Protein AF-A0A935K6Y9-F1 (afdb_monomer_lite)

Structure (mmCIF, N/CA/C/O backbone):
data_AF-A0A935K6Y9-F1
#
_entry.id   AF-A0A935K6Y9-F1
#
loop_
_atom_site.group_PDB
_atom_site.id
_atom_site.type_symbol
_atom_site.label_atom_id
_atom_site.label_alt_id
_atom_site.label_comp_id
_atom_site.label_asym_id
_atom_site.label_entity_id
_atom_site.label_seq_id
_atom_site.pdbx_PDB_ins_code
_atom_site.Cartn_x
_atom_site.Cartn_y
_atom_site.Cartn_z
_atom_site.occupancy
_atom_site.B_iso_or_equiv
_atom_site.auth_seq_id
_atom_site.auth_comp_id
_atom_site.auth_asym_id
_atom_site.auth_atom_id
_atom_site.pdbx_PDB_model_num
ATOM 1 N N . MET A 1 1 ? -24.742 -16.362 9.569 1.00 40.31 1 MET A N 1
ATOM 2 C CA . MET A 1 1 ? -23.356 -16.561 9.093 1.00 40.31 1 MET A CA 1
ATOM 3 C C . MET A 1 1 ? -23.026 -15.403 8.168 1.00 40.31 1 MET A C 1
ATOM 5 O O . MET A 1 1 ? -23.763 -15.207 7.212 1.00 40.31 1 MET A O 1
ATOM 9 N N . GLN A 1 2 ? -22.023 -14.583 8.492 1.00 46.97 2 GLN A N 1
ATOM 10 C CA . GLN A 1 2 ? -21.568 -13.527 7.581 1.00 46.97 2 GLN A CA 1
ATOM 11 C C . GLN A 1 2 ? -20.892 -14.192 6.377 1.00 46.97 2 GLN A C 1
ATOM 13 O O . GLN A 1 2 ? -20.033 -15.055 6.550 1.00 46.97 2 GLN A O 1
ATOM 18 N N . ASN A 1 3 ? -21.347 -13.856 5.171 1.00 53.69 3 ASN A N 1
ATOM 19 C CA . ASN A 1 3 ? -20.818 -14.417 3.938 1.00 53.69 3 ASN A CA 1
ATOM 20 C C . ASN A 1 3 ? -19.470 -13.751 3.647 1.00 53.69 3 ASN A C 1
ATOM 22 O O . ASN A 1 3 ? -19.423 -12.597 3.238 1.00 53.69 3 ASN A O 1
ATOM 26 N N . VAL A 1 4 ? -18.374 -14.466 3.893 1.00 57.62 4 VAL A N 1
ATOM 27 C CA . VAL A 1 4 ? -17.016 -13.939 3.688 1.00 57.62 4 VAL A CA 1
ATOM 28 C C . VAL A 1 4 ? -16.797 -13.551 2.219 1.00 57.62 4 VAL A C 1
ATOM 30 O O . VAL A 1 4 ? -16.061 -12.615 1.942 1.00 57.62 4 VAL A O 1
ATOM 33 N N . ASN A 1 5 ? -17.521 -14.168 1.277 1.00 54.81 5 ASN A N 1
ATOM 34 C CA . ASN A 1 5 ? -17.403 -13.860 -0.150 1.00 54.81 5 ASN A CA 1
ATOM 35 C C . ASN A 1 5 ? -17.881 -12.442 -0.500 1.00 54.81 5 ASN A C 1
ATOM 37 O O . ASN A 1 5 ? -17.416 -11.882 -1.486 1.00 54.81 5 ASN A O 1
ATOM 41 N N . SER A 1 6 ? -18.764 -11.824 0.297 1.00 57.06 6 SER A N 1
ATOM 42 C CA . SER A 1 6 ? -19.148 -10.422 0.070 1.00 57.06 6 SER A CA 1
ATOM 43 C C . SER A 1 6 ? -18.086 -9.422 0.539 1.00 57.06 6 SER A C 1
ATOM 45 O O . SER A 1 6 ? -18.205 -8.241 0.236 1.00 57.06 6 SER A O 1
ATOM 47 N N . LEU A 1 7 ? -17.057 -9.861 1.279 1.00 54.78 7 LEU A N 1
ATOM 48 C CA . LEU A 1 7 ? -15.881 -9.029 1.578 1.00 54.78 7 LEU A CA 1
ATOM 49 C C . LEU A 1 7 ? -14.948 -8.903 0.365 1.00 54.78 7 LEU A C 1
ATOM 51 O O . LEU A 1 7 ? -14.143 -7.980 0.308 1.00 54.78 7 LEU A O 1
ATOM 55 N N . PHE A 1 8 ? -15.083 -9.815 -0.597 1.00 59.16 8 PHE A N 1
ATOM 56 C CA . PHE A 1 8 ? -14.175 -10.011 -1.725 1.00 59.16 8 PHE A CA 1
ATOM 57 C C . PHE A 1 8 ? -14.811 -9.654 -3.082 1.00 59.16 8 PHE A C 1
ATOM 59 O O . PHE A 1 8 ? -14.199 -9.798 -4.132 1.00 59.16 8 PHE A O 1
ATOM 66 N N . SER A 1 9 ? -16.050 -9.155 -3.105 1.00 56.41 9 SER A N 1
ATOM 67 C CA . SER A 1 9 ? -16.783 -8.900 -4.355 1.00 56.41 9 SER A CA 1
ATOM 68 C C . SER A 1 9 ? -16.274 -7.703 -5.179 1.00 56.41 9 SER A C 1
ATOM 70 O O . SER A 1 9 ? -16.719 -7.539 -6.308 1.00 56.41 9 SER A O 1
ATOM 72 N N . ASN A 1 10 ? -15.339 -6.906 -4.643 1.00 67.31 10 ASN A N 1
ATOM 73 C CA . ASN A 1 10 ? -14.676 -5.775 -5.315 1.00 67.31 10 ASN A CA 1
ATOM 74 C C . ASN A 1 10 ? -13.138 -5.898 -5.228 1.00 67.31 10 ASN A C 1
ATOM 76 O O . ASN A 1 10 ? -12.446 -4.942 -4.877 1.00 67.31 10 ASN A O 1
ATOM 80 N N . GLU A 1 11 ? -12.599 -7.093 -5.470 1.00 79.12 11 GLU A N 1
ATOM 81 C CA . GLU A 1 11 ? -11.153 -7.329 -5.462 1.00 79.12 11 GLU A CA 1
ATOM 82 C C . GLU A 1 11 ? -10.450 -6.610 -6.622 1.00 79.12 11 GLU A C 1
ATOM 84 O O . GLU A 1 11 ? -10.723 -6.866 -7.795 1.00 79.12 11 GLU A O 1
ATOM 89 N N . LEU A 1 12 ? -9.499 -5.736 -6.286 1.00 88.56 12 LEU A N 1
ATOM 90 C CA . LEU A 1 12 ? -8.529 -5.188 -7.227 1.00 88.56 12 LEU A CA 1
ATOM 91 C C . LEU A 1 12 ? -7.194 -5.905 -7.024 1.00 88.56 12 LEU A C 1
ATOM 93 O O . LEU A 1 12 ? -6.614 -5.852 -5.940 1.00 88.56 12 LEU A O 1
ATOM 97 N N . THR A 1 13 ? -6.699 -6.556 -8.076 1.00 90.56 13 THR A N 1
ATOM 98 C CA . THR A 1 13 ? -5.379 -7.195 -8.088 1.00 90.56 13 THR A CA 1
ATOM 99 C C . THR A 1 13 ? -4.488 -6.478 -9.091 1.00 90.56 13 THR A C 1
ATOM 101 O O . THR A 1 13 ? -4.790 -6.458 -10.280 1.00 90.56 13 THR A O 1
ATOM 104 N N 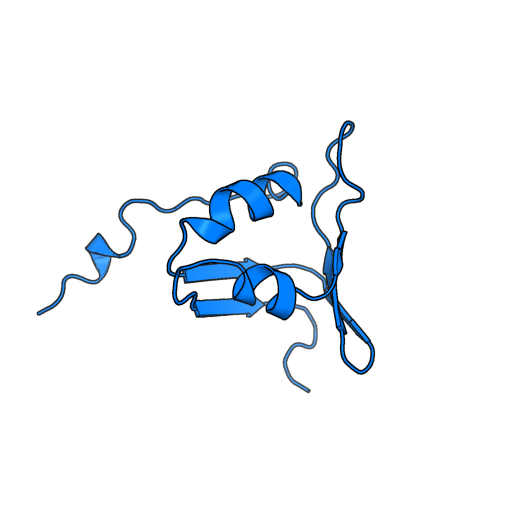. LEU A 1 14 ? -3.385 -5.910 -8.607 1.00 91.06 14 LEU A N 1
ATOM 105 C CA . LEU A 1 14 ? -2.386 -5.219 -9.418 1.00 91.06 14 LEU A CA 1
ATOM 106 C C . LEU A 1 14 ? -1.098 -6.036 -9.409 1.00 91.06 14 LEU A C 1
ATOM 108 O O . LEU A 1 14 ? -0.591 -6.384 -8.341 1.00 91.06 14 LEU A O 1
ATOM 112 N N . LEU A 1 15 ? -0.578 -6.358 -10.590 1.00 90.31 15 LEU A N 1
ATOM 113 C CA . LEU A 1 15 ? 0.596 -7.213 -10.760 1.00 90.31 15 LEU A CA 1
ATOM 114 C C . LEU A 1 15 ? 1.629 -6.520 -11.637 1.00 90.31 15 LEU A C 1
ATOM 116 O O . LEU A 1 15 ? 1.279 -5.740 -12.519 1.00 90.31 15 LEU A O 1
ATOM 120 N N . SER A 1 16 ? 2.902 -6.861 -11.434 1.00 88.12 16 SER A N 1
ATOM 121 C CA . SER A 1 16 ? 4.006 -6.418 -12.293 1.00 88.12 16 SER A CA 1
ATOM 122 C C . SER A 1 16 ? 3.916 -4.916 -12.590 1.00 88.12 16 SER A C 1
ATOM 124 O O . SER A 1 16 ? 3.904 -4.131 -11.648 1.00 88.12 16 SER A O 1
ATOM 126 N N . ASN A 1 17 ? 3.822 -4.505 -13.854 1.00 90.00 17 ASN A N 1
ATOM 127 C CA . ASN A 1 17 ? 3.876 -3.097 -14.254 1.00 90.00 17 ASN A CA 1
ATOM 128 C C . ASN A 1 17 ? 2.677 -2.270 -13.764 1.00 90.00 17 ASN A C 1
ATOM 130 O O . ASN A 1 17 ? 2.798 -1.055 -13.672 1.00 90.00 17 ASN A O 1
ATOM 134 N N . ASP A 1 18 ? 1.570 -2.919 -13.399 1.00 89.56 18 ASP A N 1
ATOM 135 C CA . ASP A 1 18 ? 0.361 -2.253 -12.904 1.00 89.56 18 ASP A CA 1
ATOM 136 C C . ASP A 1 18 ? 0.422 -2.014 -11.386 1.00 89.56 18 ASP A C 1
ATOM 138 O O . ASP A 1 18 ? -0.306 -1.187 -10.843 1.00 89.56 18 ASP A O 1
ATOM 142 N N . ALA A 1 19 ? 1.327 -2.696 -10.673 1.00 91.00 19 ALA A N 1
ATOM 143 C CA . ALA A 1 19 ? 1.546 -2.530 -9.234 1.00 91.00 19 ALA A CA 1
ATOM 144 C C . ALA A 1 19 ? 2.386 -1.276 -8.924 1.00 91.00 19 ALA A C 1
ATOM 146 O O . ALA A 1 19 ? 3.463 -1.356 -8.328 1.00 91.00 19 ALA A O 1
ATOM 147 N N . THR A 1 20 ? 1.905 -0.117 -9.371 1.00 92.75 20 THR A N 1
ATOM 148 C CA . THR A 1 20 ? 2.578 1.180 -9.227 1.00 92.75 20 THR A CA 1
ATOM 149 C C . THR A 1 20 ? 2.202 1.872 -7.916 1.00 92.75 20 THR A C 1
ATOM 151 O O . THR A 1 20 ? 1.181 1.570 -7.292 1.00 92.75 20 THR A O 1
ATOM 154 N N . GLU A 1 21 ? 3.021 2.835 -7.495 1.00 91.25 21 GLU A N 1
ATOM 155 C CA . GLU A 1 21 ? 2.755 3.640 -6.298 1.00 91.25 21 GLU A CA 1
ATOM 156 C C . GLU A 1 21 ? 1.462 4.466 -6.434 1.00 91.25 21 GLU A C 1
ATOM 158 O O . GLU A 1 21 ? 0.669 4.547 -5.491 1.00 91.25 21 GLU A O 1
ATOM 163 N N . GLN A 1 22 ? 1.203 4.999 -7.631 1.00 91.25 22 GLN A N 1
ATOM 164 C CA . GLN A 1 22 ? -0.007 5.759 -7.938 1.00 91.25 22 GLN A CA 1
ATOM 165 C C . GLN A 1 22 ? -1.260 4.889 -7.769 1.00 91.25 22 GLN A C 1
ATOM 167 O O . GLN A 1 22 ? -2.174 5.261 -7.030 1.00 91.25 22 GLN A O 1
ATOM 172 N N . GLU A 1 23 ? -1.273 3.709 -8.393 1.00 91.31 23 GLU A N 1
ATOM 173 C CA . GLU A 1 23 ? -2.392 2.767 -8.299 1.00 91.31 23 GLU A CA 1
ATOM 174 C C . GLU A 1 23 ? -2.641 2.339 -6.848 1.00 91.31 23 GLU A C 1
ATOM 176 O O . GLU A 1 23 ? -3.783 2.263 -6.390 1.00 91.31 23 GLU A O 1
ATOM 181 N N . PHE A 1 24 ? -1.577 2.138 -6.066 1.00 90.81 24 PHE A N 1
ATOM 182 C CA . PHE A 1 24 ? -1.717 1.889 -4.637 1.00 90.81 24 PHE A CA 1
ATOM 183 C C . PHE A 1 24 ? -2.401 3.058 -3.915 1.00 90.81 24 PHE A C 1
ATOM 185 O O . PHE A 1 24 ? -3.356 2.844 -3.167 1.00 90.81 24 PHE A O 1
ATOM 192 N N . LYS A 1 25 ? -1.946 4.299 -4.122 1.00 88.69 25 LYS A N 1
ATOM 193 C CA . LYS A 1 25 ? -2.482 5.472 -3.413 1.00 88.69 25 LYS A CA 1
ATOM 194 C C . LYS A 1 25 ? -3.948 5.748 -3.738 1.00 88.69 25 LYS A C 1
ATOM 196 O O . LYS A 1 25 ? -4.712 6.091 -2.831 1.00 88.69 25 LYS A O 1
ATOM 201 N N . GLU A 1 26 ? -4.331 5.598 -5.002 1.00 89.56 26 GLU A N 1
ATOM 202 C CA . GLU A 1 26 ? -5.695 5.838 -5.483 1.00 89.56 26 GLU A CA 1
ATOM 203 C C . GLU A 1 26 ? -6.689 4.821 -4.901 1.00 89.56 26 GLU A C 1
ATOM 205 O O . GLU A 1 26 ? -7.796 5.190 -4.497 1.00 89.56 26 GLU A O 1
ATOM 210 N N . ASN A 1 27 ? -6.267 3.562 -4.750 1.00 88.88 27 ASN A N 1
ATOM 211 C CA . ASN A 1 27 ? -7.153 2.465 -4.355 1.00 88.88 27 ASN A CA 1
ATOM 212 C C . ASN A 1 27 ? -7.097 2.115 -2.855 1.00 88.88 27 ASN A C 1
ATOM 214 O O . ASN A 1 27 ? -8.086 1.642 -2.281 1.00 88.88 27 ASN A O 1
ATOM 218 N N . ALA A 1 28 ? -5.984 2.393 -2.168 1.00 87.19 28 ALA A N 1
ATOM 219 C CA . ALA A 1 28 ? -5.799 2.040 -0.758 1.00 87.19 28 ALA A CA 1
ATOM 220 C C . ALA A 1 28 ? -6.852 2.669 0.168 1.00 87.19 28 ALA A C 1
ATOM 222 O O . ALA A 1 28 ? -7.291 2.039 1.126 1.00 87.19 28 ALA A O 1
ATOM 223 N N . SER A 1 29 ? -7.305 3.892 -0.128 1.00 82.50 29 SER A N 1
ATOM 224 C CA . SER A 1 29 ? -8.291 4.593 0.710 1.00 82.50 29 SER A CA 1
ATOM 225 C C . SER A 1 29 ? -9.682 3.949 0.684 1.00 82.50 29 SER A C 1
ATOM 227 O O . SER A 1 29 ? -10.443 4.103 1.640 1.00 82.50 29 SER A O 1
ATOM 229 N N . GLN A 1 30 ? -10.022 3.239 -0.394 1.00 83.12 30 GLN A N 1
ATOM 230 C CA . GLN A 1 30 ? -11.315 2.565 -0.565 1.00 83.12 30 GLN A CA 1
ATOM 231 C C . GLN A 1 30 ? -11.288 1.111 -0.071 1.00 83.12 30 GLN A C 1
ATOM 233 O O . GLN A 1 30 ? -12.328 0.462 0.015 1.00 83.12 30 GLN A O 1
ATOM 238 N N . SER A 1 31 ? -10.107 0.599 0.272 1.00 84.31 31 SER A N 1
ATOM 239 C CA . SER A 1 31 ? -9.898 -0.809 0.595 1.00 84.31 31 SER A CA 1
ATOM 240 C C . SER A 1 31 ? -10.051 -1.064 2.094 1.00 84.31 31 SER A C 1
ATOM 242 O O . SER A 1 31 ? -9.460 -0.370 2.915 1.00 84.31 31 SER A O 1
ATOM 244 N N . SER A 1 32 ? -10.822 -2.086 2.475 1.00 85.25 32 SER A N 1
ATOM 245 C CA . SER A 1 32 ? -10.877 -2.558 3.875 1.00 85.25 32 SER A CA 1
ATOM 246 C C . SER A 1 32 ? -9.724 -3.509 4.217 1.00 85.25 32 SER A C 1
ATOM 248 O O . SER A 1 32 ? -9.309 -3.607 5.372 1.00 85.25 32 SER A O 1
ATOM 250 N N . ILE A 1 33 ? -9.188 -4.200 3.208 1.00 86.12 33 ILE A N 1
ATOM 251 C CA . ILE A 1 33 ? -8.048 -5.110 3.313 1.00 86.12 33 ILE A CA 1
ATOM 252 C C . ILE A 1 33 ? -7.073 -4.753 2.198 1.00 86.12 33 ILE A C 1
ATOM 254 O O . ILE A 1 33 ? -7.479 -4.578 1.053 1.00 86.12 33 ILE A O 1
ATOM 258 N N . ILE A 1 34 ? -5.792 -4.657 2.536 1.00 89.19 34 ILE A N 1
ATOM 259 C CA . ILE A 1 34 ? -4.709 -4.452 1.579 1.00 89.19 34 ILE A CA 1
ATOM 260 C C . ILE A 1 34 ? -3.679 -5.554 1.798 1.00 89.19 34 ILE A C 1
ATOM 262 O O . ILE A 1 34 ? -3.133 -5.690 2.896 1.00 89.19 34 ILE A O 1
ATOM 266 N N . HIS A 1 35 ? -3.375 -6.307 0.744 1.00 89.81 35 HIS A N 1
ATOM 267 C CA . HIS A 1 35 ? -2.286 -7.278 0.734 1.00 89.81 35 HIS A CA 1
ATOM 268 C C . HIS A 1 35 ? -1.173 -6.791 -0.192 1.00 89.81 35 HIS A C 1
ATOM 270 O O . HIS A 1 35 ? -1.398 -6.585 -1.380 1.00 89.81 35 HIS A O 1
ATOM 276 N N . LEU A 1 36 ? 0.026 -6.586 0.356 1.00 89.81 36 LEU A N 1
ATOM 277 C CA . LEU A 1 36 ? 1.206 -6.198 -0.415 1.00 89.81 36 LEU A CA 1
ATOM 278 C C . LEU A 1 36 ? 2.227 -7.326 -0.395 1.00 89.81 36 LEU A C 1
ATOM 280 O O . LEU A 1 36 ? 2.757 -7.667 0.663 1.00 89.81 36 LEU A O 1
ATOM 284 N N . SER A 1 37 ? 2.531 -7.859 -1.576 1.00 88.88 37 SER A N 1
ATOM 285 C CA . SER A 1 37 ? 3.617 -8.811 -1.791 1.00 88.88 37 SER A CA 1
ATOM 286 C C . SER A 1 37 ? 4.744 -8.127 -2.557 1.00 88.88 37 SER A C 1
ATOM 288 O O . SER A 1 37 ? 4.715 -8.069 -3.782 1.00 88.88 37 SER A O 1
ATOM 290 N N . THR A 1 38 ? 5.715 -7.564 -1.839 1.00 86.56 38 THR A N 1
ATOM 291 C CA . THR A 1 38 ? 6.766 -6.728 -2.443 1.00 86.56 38 THR A CA 1
ATOM 292 C C . THR A 1 38 ? 8.076 -6.769 -1.651 1.00 86.56 38 THR A C 1
ATOM 294 O O . THR A 1 38 ? 8.153 -7.322 -0.553 1.00 86.56 38 THR A O 1
ATOM 297 N N . HIS A 1 39 ? 9.133 -6.181 -2.210 1.00 85.19 39 HIS A N 1
ATOM 298 C CA . HIS A 1 39 ? 10.353 -5.863 -1.485 1.00 85.19 39 HIS A CA 1
ATOM 299 C C . HIS A 1 39 ? 10.158 -4.600 -0.645 1.00 85.19 39 HIS A C 1
ATOM 301 O O . HIS A 1 39 ? 9.625 -3.591 -1.108 1.00 85.19 39 HIS A O 1
ATOM 307 N N . LEU A 1 40 ? 10.636 -4.643 0.597 1.00 83.25 40 LEU A N 1
ATOM 308 C CA . LEU A 1 40 ? 10.656 -3.475 1.465 1.00 83.25 40 LEU A CA 1
ATOM 309 C C . LEU A 1 40 ? 11.957 -3.387 2.248 1.00 83.25 40 LEU A C 1
ATOM 311 O O . LEU A 1 40 ? 12.591 -4.400 2.556 1.00 83.25 40 LEU A O 1
ATOM 315 N N . PHE A 1 41 ? 12.322 -2.162 2.608 1.00 83.06 41 PHE A N 1
ATOM 316 C CA . PHE A 1 41 ? 13.431 -1.881 3.507 1.00 83.06 41 PHE A CA 1
ATOM 317 C C . PHE A 1 41 ? 12.906 -1.324 4.830 1.00 83.06 41 PHE A C 1
ATOM 319 O O . PHE A 1 41 ? 12.158 -0.345 4.871 1.00 83.06 41 PHE A O 1
ATOM 326 N N . LEU A 1 42 ? 13.330 -1.943 5.933 1.00 77.38 42 LEU A N 1
ATOM 327 C CA . LEU A 1 42 ? 13.069 -1.462 7.287 1.00 77.38 42 LEU A CA 1
ATOM 328 C C . LEU A 1 42 ? 14.225 -0.568 7.730 1.00 77.38 42 LEU A C 1
ATOM 330 O O . LEU A 1 42 ? 15.362 -1.028 7.842 1.00 77.38 42 LEU A O 1
ATOM 334 N N . ARG A 1 43 ? 13.952 0.708 8.020 1.00 72.38 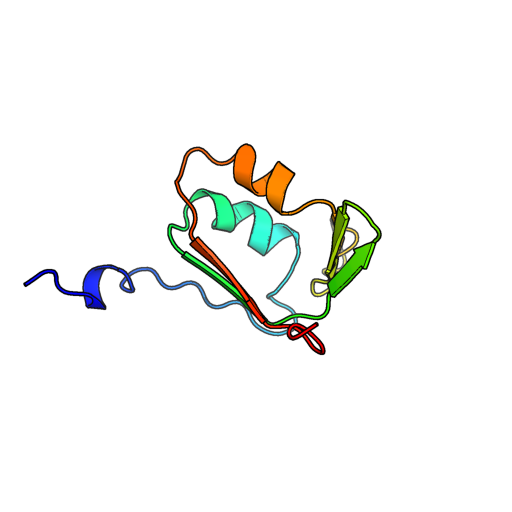43 ARG A N 1
ATOM 335 C CA . ARG A 1 43 ? 14.974 1.661 8.468 1.00 72.38 43 ARG A CA 1
ATOM 336 C C . ARG A 1 43 ? 14.570 2.305 9.787 1.00 72.38 43 ARG A C 1
ATOM 338 O O . ARG A 1 43 ? 13.888 3.319 9.797 1.00 72.38 43 ARG A O 1
ATOM 345 N N . LYS A 1 44 ? 15.045 1.745 10.908 1.00 73.25 44 LYS A N 1
ATOM 346 C CA . LYS A 1 44 ? 14.814 2.177 12.311 1.00 73.25 44 LYS A CA 1
ATOM 347 C C . LYS A 1 44 ? 13.342 2.427 12.691 1.00 73.25 44 LYS A C 1
ATOM 349 O O . LYS A 1 44 ? 12.809 1.699 13.515 1.00 73.25 44 LYS A O 1
ATOM 354 N N . LYS A 1 45 ? 12.717 3.479 12.158 1.00 71.62 45 LYS A N 1
ATOM 355 C CA . LYS A 1 45 ? 11.332 3.896 12.424 1.00 71.62 45 LYS A CA 1
ATOM 356 C C . LYS A 1 45 ? 10.458 4.009 11.171 1.00 71.62 45 LYS A C 1
ATOM 358 O O . LYS A 1 45 ? 9.254 4.176 11.333 1.00 71.62 45 LYS A O 1
ATOM 363 N N . SER A 1 46 ? 11.033 3.896 9.974 1.00 76.62 46 SER A N 1
ATOM 364 C CA . 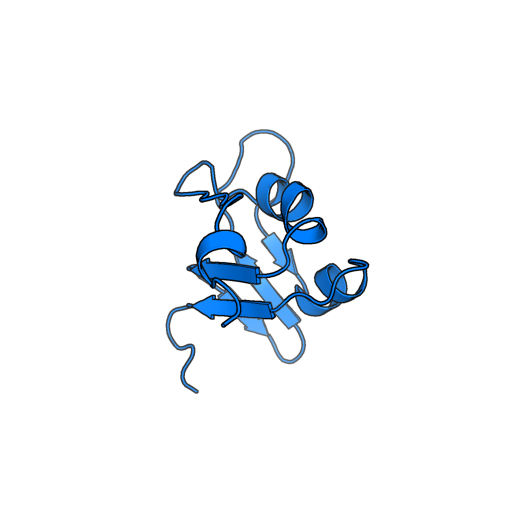SER A 1 46 ? 10.304 3.976 8.710 1.00 76.62 46 SER A CA 1
ATOM 365 C C . SER A 1 46 ? 10.377 2.675 7.916 1.00 76.62 46 SER A C 1
ATOM 367 O O . SER A 1 46 ? 11.273 1.841 8.086 1.00 76.62 46 SER A O 1
ATOM 369 N N . THR A 1 47 ? 9.373 2.501 7.064 1.00 83.88 47 THR A N 1
ATOM 370 C CA . THR A 1 47 ? 9.287 1.430 6.063 1.00 83.88 47 THR A CA 1
ATOM 371 C C . THR A 1 47 ? 9.352 2.093 4.702 1.00 83.88 47 THR A C 1
ATOM 373 O O . THR A 1 47 ? 8.617 3.051 4.481 1.00 83.88 47 THR A O 1
ATOM 376 N N . LEU A 1 48 ? 10.226 1.597 3.831 1.00 88.06 48 LEU A N 1
ATOM 377 C CA . LEU A 1 48 ? 10.271 1.972 2.424 1.00 88.06 48 LEU A CA 1
ATOM 378 C C . LEU A 1 48 ? 9.721 0.801 1.615 1.00 88.06 48 LEU A C 1
ATOM 380 O O . LEU A 1 48 ? 10.314 -0.280 1.635 1.00 88.06 48 LEU A O 1
ATOM 384 N N . ILE A 1 49 ? 8.590 1.007 0.953 1.00 89.81 49 ILE A N 1
ATOM 385 C CA . ILE A 1 49 ? 7.960 0.019 0.075 1.00 89.81 49 ILE A CA 1
ATOM 386 C C . ILE A 1 49 ? 8.297 0.370 -1.364 1.00 89.81 49 ILE A C 1
ATOM 388 O O . ILE A 1 49 ? 8.229 1.537 -1.737 1.00 89.81 49 ILE A O 1
ATOM 392 N N . ILE A 1 50 ? 8.652 -0.644 -2.148 1.00 89.31 50 ILE A N 1
ATOM 393 C CA . ILE A 1 50 ? 9.018 -0.489 -3.553 1.00 89.31 50 ILE A CA 1
ATOM 394 C C . ILE A 1 50 ? 7.844 -0.938 -4.417 1.00 89.31 50 ILE A C 1
ATOM 396 O O . ILE A 1 50 ? 7.269 -2.006 -4.190 1.00 89.31 50 ILE A O 1
ATOM 400 N N . PHE A 1 51 ? 7.511 -0.122 -5.404 1.00 91.00 51 PHE A N 1
ATOM 401 C CA . PHE A 1 51 ? 6.494 -0.378 -6.411 1.00 91.00 51 PHE A CA 1
ATOM 402 C C . PHE A 1 51 ? 7.130 -0.452 -7.795 1.00 91.00 51 PHE A C 1
ATOM 404 O O . PHE A 1 51 ? 8.289 -0.083 -8.000 1.00 91.00 51 PHE A O 1
ATOM 411 N N . SER A 1 52 ? 6.355 -0.930 -8.758 1.00 89.94 52 SER A N 1
ATOM 412 C CA . SER A 1 52 ? 6.745 -0.862 -10.158 1.00 89.94 52 SER A CA 1
ATOM 413 C C . SER A 1 52 ? 6.792 0.584 -10.634 1.00 89.94 52 SER A C 1
ATOM 415 O O . SER A 1 52 ? 5.943 1.406 -10.279 1.00 89.94 52 SER A O 1
ATOM 417 N N . LEU A 1 53 ? 7.798 0.885 -11.453 1.00 88.62 53 LEU A N 1
ATOM 418 C CA . LEU A 1 53 ? 7.944 2.197 -12.064 1.00 88.62 53 LEU A CA 1
ATOM 419 C C . LEU A 1 53 ? 6.904 2.369 -13.170 1.00 88.62 53 LEU A C 1
ATOM 421 O O . LEU A 1 53 ? 6.720 1.489 -14.009 1.00 88.62 53 LEU A O 1
ATOM 425 N N . ASN A 1 54 ? 6.280 3.540 -13.189 1.00 76.62 54 ASN A N 1
ATOM 426 C CA . ASN A 1 54 ? 5.537 4.047 -14.331 1.00 76.62 54 ASN A CA 1
ATOM 427 C C . ASN A 1 54 ? 6.293 5.270 -14.846 1.00 76.62 54 ASN A C 1
ATOM 429 O O . ASN A 1 54 ? 6.691 6.125 -14.057 1.00 76.62 54 ASN A O 1
ATOM 433 N N . GLU A 1 55 ? 6.487 5.349 -16.158 1.00 67.31 55 GLU A N 1
ATOM 434 C CA . GLU A 1 55 ? 7.374 6.297 -16.836 1.00 67.31 55 GLU A CA 1
ATOM 435 C C . GLU A 1 55 ? 7.063 7.784 -16.579 1.00 67.31 55 GLU A C 1
ATOM 437 O O . GLU A 1 55 ? 7.835 8.633 -17.015 1.00 67.31 55 GLU A O 1
ATOM 442 N N . ASN A 1 56 ? 5.969 8.137 -15.888 1.00 60.94 56 ASN A N 1
ATOM 443 C CA . ASN A 1 56 ? 5.437 9.495 -15.975 1.00 60.94 56 ASN A CA 1
ATOM 444 C C . ASN A 1 56 ? 5.118 10.272 -14.687 1.00 60.94 56 ASN A C 1
ATOM 446 O O . ASN A 1 56 ? 4.861 11.467 -14.843 1.00 60.94 56 ASN A O 1
ATOM 450 N N . LYS A 1 57 ? 5.105 9.730 -13.453 1.00 61.03 57 LYS A N 1
ATOM 451 C CA . LYS A 1 57 ? 4.630 10.555 -12.303 1.00 61.03 57 LYS A CA 1
ATOM 452 C C . LYS A 1 57 ? 5.210 10.326 -10.908 1.00 61.03 57 LYS A C 1
ATOM 454 O O . LYS A 1 57 ? 5.267 11.303 -10.164 1.00 61.03 57 LYS A O 1
ATOM 459 N N . GLU A 1 58 ? 5.619 9.120 -10.527 1.00 76.12 58 GLU A N 1
ATOM 460 C CA . GLU A 1 58 ? 6.091 8.846 -9.158 1.00 76.12 58 GLU A CA 1
ATOM 461 C C . GLU A 1 58 ? 7.443 8.125 -9.161 1.00 76.12 58 GLU A C 1
ATOM 463 O O . GLU A 1 58 ? 7.839 7.543 -10.172 1.00 76.12 58 GLU A O 1
ATOM 468 N N . ASP A 1 59 ? 8.173 8.209 -8.047 1.00 83.62 59 ASP A N 1
ATOM 469 C CA . ASP A 1 59 ? 9.507 7.614 -7.914 1.00 83.62 59 ASP A CA 1
ATOM 470 C C . ASP A 1 59 ? 9.459 6.101 -7.634 1.00 83.62 59 ASP A C 1
ATOM 472 O O . ASP A 1 59 ? 10.487 5.429 -7.738 1.00 83.62 59 ASP A O 1
ATOM 476 N N . GLY A 1 60 ? 8.265 5.555 -7.372 1.00 85.88 60 GLY A N 1
ATOM 477 C CA . GLY A 1 60 ? 8.040 4.133 -7.137 1.00 85.88 60 GLY A CA 1
ATOM 478 C C . GLY A 1 60 ? 8.296 3.732 -5.688 1.00 85.88 60 GLY A C 1
ATOM 479 O O . GLY A 1 60 ? 8.455 2.540 -5.408 1.00 85.88 60 GLY A O 1
ATOM 480 N N . TYR A 1 61 ? 8.348 4.693 -4.765 1.00 89.19 61 TYR A N 1
ATOM 481 C CA . TYR A 1 61 ? 8.685 4.459 -3.373 1.00 89.19 61 TYR A CA 1
ATOM 482 C C . TYR A 1 61 ? 7.661 5.068 -2.422 1.00 89.19 61 TYR A C 1
ATOM 484 O O . TYR A 1 61 ? 7.459 6.274 -2.365 1.00 89.19 61 TYR A O 1
ATOM 492 N N . LEU A 1 62 ? 7.114 4.240 -1.532 1.00 88.75 62 LEU A N 1
ATOM 493 C CA . LEU A 1 62 ? 6.306 4.738 -0.424 1.00 88.75 62 LEU A CA 1
ATOM 494 C C . LEU A 1 62 ? 7.080 4.669 0.886 1.00 88.75 62 LEU A C 1
ATOM 496 O O . LEU A 1 62 ? 7.314 3.589 1.440 1.00 88.75 62 LEU A O 1
ATOM 500 N N . GLU A 1 63 ? 7.408 5.840 1.419 1.00 88.19 63 GLU A N 1
ATOM 501 C CA . GLU A 1 63 ? 7.874 5.985 2.792 1.00 88.19 63 GLU A CA 1
ATOM 502 C C . GLU A 1 63 ? 6.701 6.023 3.779 1.00 88.19 63 GLU A C 1
ATOM 504 O O . GLU A 1 63 ? 5.665 6.647 3.546 1.00 88.19 63 GLU A O 1
ATOM 509 N N . ASP A 1 64 ? 6.890 5.384 4.933 1.00 85.50 64 ASP A N 1
ATOM 510 C CA . ASP A 1 64 ? 5.979 5.460 6.076 1.00 85.50 64 ASP A CA 1
ATOM 511 C C . ASP A 1 64 ? 4.526 5.084 5.742 1.00 85.50 64 ASP A C 1
ATOM 513 O O . ASP A 1 64 ? 3.585 5.834 6.027 1.00 85.50 64 ASP A O 1
ATOM 517 N N . ILE A 1 65 ? 4.312 3.861 5.236 1.00 85.19 65 ILE A N 1
ATOM 518 C CA . ILE A 1 65 ? 2.968 3.329 4.932 1.00 85.19 65 ILE A CA 1
ATOM 519 C C . ILE A 1 65 ? 1.967 3.524 6.082 1.00 85.19 65 ILE A C 1
ATOM 521 O O . ILE A 1 65 ? 0.802 3.830 5.852 1.00 85.19 65 ILE A O 1
ATOM 525 N N . LYS A 1 66 ? 2.419 3.437 7.340 1.00 82.12 66 LYS A N 1
ATOM 526 C CA . LYS A 1 66 ? 1.575 3.690 8.519 1.00 82.12 66 LYS A CA 1
ATOM 527 C C . LYS A 1 66 ? 1.016 5.112 8.541 1.00 82.12 66 LYS A C 1
ATOM 529 O O . LYS A 1 66 ? -0.151 5.300 8.861 1.00 82.12 66 LYS A O 1
ATOM 534 N N . LYS A 1 67 ? 1.834 6.114 8.207 1.00 84.00 67 LYS A N 1
ATOM 535 C CA . LYS A 1 67 ? 1.424 7.524 8.156 1.00 84.00 67 LYS A CA 1
ATOM 536 C C . LYS A 1 67 ? 0.496 7.784 6.976 1.00 84.00 67 LYS A C 1
ATOM 538 O O . LYS A 1 67 ? -0.430 8.579 7.109 1.00 84.00 67 LYS A O 1
ATOM 543 N N . PHE A 1 68 ? 0.740 7.124 5.845 1.00 85.69 68 PHE A N 1
ATOM 544 C CA . PHE A 1 68 ? -0.165 7.161 4.702 1.00 85.69 68 PHE A CA 1
ATOM 545 C C . PHE A 1 68 ? -1.542 6.588 5.078 1.00 85.69 68 PHE A C 1
ATOM 547 O O . PHE A 1 68 ? -2.546 7.288 4.966 1.00 85.69 68 PHE A O 1
ATOM 554 N N . LEU A 1 69 ? -1.584 5.378 5.642 1.00 84.69 69 LEU A N 1
ATOM 555 C CA . LEU A 1 69 ? -2.832 4.716 6.035 1.00 84.69 69 LEU A CA 1
ATOM 556 C C . LEU A 1 69 ? -3.553 5.423 7.189 1.00 84.69 69 LEU A C 1
ATOM 558 O O . LEU A 1 69 ? -4.776 5.486 7.179 1.00 84.69 69 LEU A O 1
ATOM 562 N N . ALA A 1 70 ? -2.839 6.040 8.135 1.00 83.44 70 ALA A N 1
ATOM 563 C CA . ALA A 1 70 ? -3.459 6.827 9.206 1.00 83.44 70 ALA A CA 1
ATOM 564 C C . ALA A 1 70 ? -4.256 8.046 8.697 1.00 83.44 70 ALA A C 1
ATOM 566 O O . ALA A 1 70 ? -5.099 8.569 9.423 1.00 83.44 70 ALA A O 1
ATOM 567 N N . LYS A 1 71 ? -3.994 8.518 7.468 1.00 80.31 71 LYS A N 1
ATOM 568 C CA . LYS A 1 71 ? -4.786 9.576 6.817 1.00 80.31 71 LYS A CA 1
ATOM 569 C C . LYS A 1 71 ? -6.034 9.038 6.117 1.00 80.31 71 LYS A C 1
ATOM 571 O O . LYS A 1 71 ? -6.919 9.823 5.778 1.00 80.31 71 LYS A O 1
ATOM 576 N N . THR A 1 72 ? -6.106 7.731 5.875 1.00 74.44 72 THR A N 1
ATOM 577 C CA . THR A 1 72 ? -7.295 7.104 5.295 1.00 74.44 72 THR A CA 1
ATOM 578 C C . THR A 1 72 ? -8.382 7.017 6.367 1.00 74.44 72 THR A C 1
ATOM 580 O O . THR A 1 72 ? -8.104 6.762 7.536 1.00 74.44 72 THR A O 1
ATOM 583 N N . LYS A 1 73 ? -9.637 7.292 5.995 1.00 62.84 73 LYS A N 1
ATOM 584 C CA . LYS A 1 73 ? -10.765 7.330 6.946 1.00 62.84 73 LYS A CA 1
ATOM 585 C C . LYS A 1 73 ? -11.283 5.938 7.334 1.00 62.84 73 LYS A C 1
ATOM 587 O O . LYS A 1 73 ? -12.180 5.844 8.165 1.00 62.84 73 LYS A O 1
ATOM 592 N N . ASN A 1 74 ? -10.733 4.883 6.737 1.00 68.19 74 ASN A N 1
ATOM 593 C CA . ASN A 1 74 ? -11.188 3.510 6.900 1.00 68.19 74 ASN A CA 1
ATOM 594 C C . ASN A 1 74 ? -10.222 2.719 7.788 1.00 68.19 74 ASN A C 1
ATOM 596 O O . ASN A 1 74 ? -9.009 2.912 7.742 1.00 68.19 74 ASN A O 1
ATOM 600 N N . SER A 1 75 ? -10.760 1.806 8.598 1.00 64.81 75 SER A N 1
ATOM 601 C CA . SER A 1 75 ? 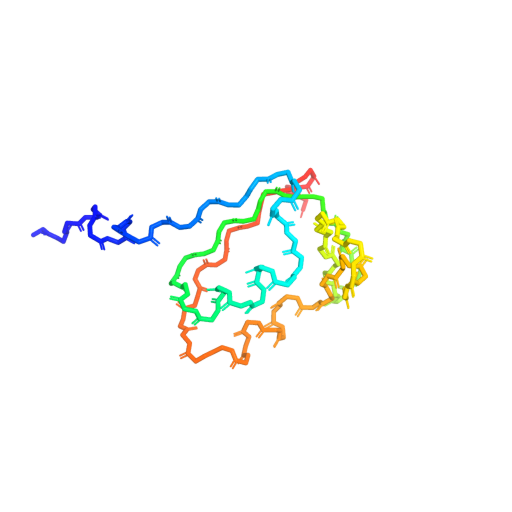-9.942 0.815 9.297 1.00 64.81 75 SER A CA 1
ATOM 602 C C . SER A 1 75 ? -9.430 -0.203 8.280 1.00 64.81 75 SER A C 1
ATOM 604 O O . SER A 1 75 ? -10.187 -1.052 7.820 1.00 64.81 75 SER A O 1
ATOM 606 N N . VAL A 1 76 ? -8.153 -0.084 7.915 1.00 81.69 76 VAL A N 1
ATOM 607 C CA . VAL A 1 76 ? -7.498 -0.953 6.932 1.00 81.69 76 VAL A CA 1
ATOM 608 C C . VAL A 1 76 ? -6.735 -2.068 7.639 1.00 81.69 76 VAL A C 1
ATOM 610 O O . VAL A 1 76 ? -5.847 -1.800 8.452 1.00 81.69 76 VAL A O 1
ATOM 613 N N . LEU A 1 77 ? -7.027 -3.322 7.291 1.00 85.81 77 LEU A N 1
ATOM 614 C CA . LEU A 1 77 ? -6.140 -4.440 7.599 1.00 85.81 77 LEU A CA 1
ATOM 615 C C . LEU A 1 77 ? -5.036 -4.504 6.537 1.00 85.81 77 LEU A C 1
ATOM 617 O O . LEU A 1 77 ? -5.303 -4.825 5.382 1.00 85.81 77 LEU A O 1
ATOM 621 N N . LEU A 1 78 ? -3.798 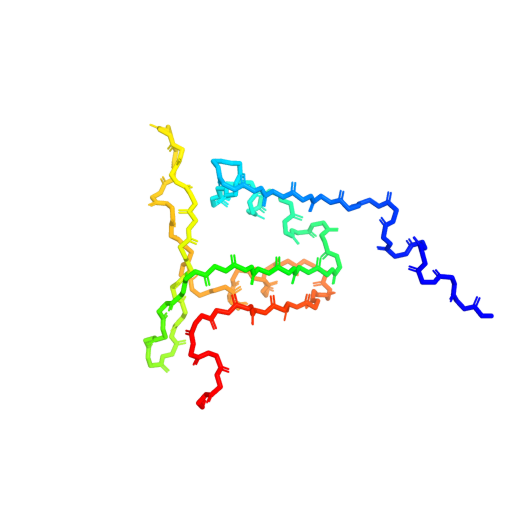-4.212 6.935 1.00 86.44 78 LEU A N 1
ATOM 622 C CA . LEU A 1 78 ? -2.628 -4.309 6.063 1.00 86.44 78 LEU A CA 1
ATOM 623 C C . LEU A 1 78 ? -1.881 -5.625 6.312 1.00 86.44 78 LEU A C 1
ATOM 625 O O . LEU A 1 78 ? -1.370 -5.853 7.409 1.00 86.44 78 LEU A O 1
ATOM 629 N N . VAL A 1 79 ? -1.755 -6.445 5.272 1.00 87.75 79 VAL A N 1
ATOM 630 C CA . VAL A 1 79 ? -0.922 -7.651 5.255 1.00 87.75 79 VAL A CA 1
ATOM 631 C C . VAL A 1 79 ? 0.314 -7.370 4.404 1.00 87.75 79 VAL A C 1
ATOM 633 O O . VAL A 1 79 ? 0.201 -7.090 3.213 1.00 87.75 79 VAL A O 1
ATOM 636 N N . LEU A 1 80 ? 1.499 -7.435 5.015 1.00 85.62 80 LEU A N 1
ATOM 637 C CA . LEU A 1 80 ? 2.780 -7.248 4.330 1.00 85.62 80 LEU A CA 1
ATOM 638 C C . LEU A 1 80 ? 3.487 -8.595 4.172 1.00 85.62 80 LEU A C 1
ATOM 640 O O . LEU A 1 80 ? 3.875 -9.218 5.159 1.00 85.62 80 LEU A O 1
ATOM 644 N N . SER A 1 81 ? 3.691 -9.017 2.930 1.00 85.69 81 SER A N 1
ATOM 645 C CA . SER A 1 81 ? 4.460 -10.201 2.559 1.00 85.69 81 SER A CA 1
ATOM 646 C C . SER A 1 81 ? 5.743 -9.758 1.859 1.00 85.69 81 SER A C 1
ATOM 648 O O . SER A 1 81 ? 5.710 -9.225 0.756 1.00 85.69 81 SER A O 1
ATOM 650 N N . PHE A 1 82 ? 6.88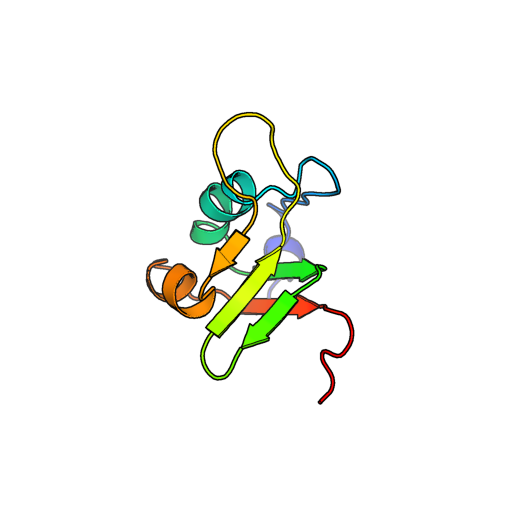7 -9.945 2.515 1.00 80.50 82 PHE A N 1
ATOM 651 C CA . PHE A 1 82 ? 8.189 -9.534 1.990 1.00 80.50 82 PHE A CA 1
ATOM 652 C C . PHE A 1 82 ? 9.292 -10.496 2.431 1.00 80.50 82 PHE A C 1
ATOM 654 O O . PHE A 1 82 ? 9.194 -11.157 3.468 1.00 80.50 82 PHE A O 1
ATOM 661 N N . CYS A 1 83 ? 10.373 -10.577 1.655 1.00 71.81 83 CYS A N 1
ATOM 662 C CA . CYS A 1 83 ? 11.525 -11.406 2.006 1.00 71.81 83 CYS A CA 1
ATOM 663 C C . CYS A 1 83 ? 12.108 -10.971 3.363 1.00 71.81 83 CYS A C 1
ATOM 665 O O . CYS A 1 83 ? 12.404 -9.795 3.557 1.00 71.81 83 CYS A O 1
ATOM 667 N N . ARG A 1 84 ? 12.332 -11.931 4.274 1.00 61.31 84 ARG A N 1
ATOM 668 C CA . ARG A 1 84 ? 12.792 -11.717 5.666 1.00 61.31 84 ARG A CA 1
ATOM 669 C C . ARG A 1 84 ? 11.777 -11.047 6.608 1.00 61.31 84 ARG A C 1
ATOM 671 O O . ARG A 1 84 ? 12.184 -10.498 7.625 1.00 61.31 84 ARG A O 1
ATOM 678 N N . SER A 1 85 ? 10.473 -11.158 6.348 1.00 52.97 85 SER A N 1
ATOM 679 C CA . SER A 1 85 ? 9.409 -10.674 7.249 1.00 52.97 85 SER A CA 1
ATOM 680 C C . SER A 1 85 ? 9.288 -11.407 8.599 1.00 52.97 85 SER A C 1
ATOM 682 O O . SER A 1 85 ? 8.358 -11.131 9.351 1.00 52.97 85 SER A O 1
ATOM 684 N N . GLY A 1 86 ? 10.188 -12.351 8.898 1.00 48.00 86 GLY A N 1
ATOM 685 C CA . GLY A 1 86 ? 10.212 -13.155 10.124 1.00 48.00 86 GLY A CA 1
ATOM 686 C C . GLY A 1 86 ? 11.471 -12.928 10.961 1.00 48.00 86 GLY A C 1
ATOM 687 O O . GLY A 1 86 ? 12.200 -13.886 11.206 1.00 48.00 86 GLY A O 1
ATOM 688 N N . PHE A 1 87 ? 11.736 -11.681 11.356 1.00 40.72 87 PHE A N 1
ATOM 689 C CA . PHE A 1 87 ? 12.752 -11.332 12.357 1.00 40.72 87 PHE A CA 1
ATOM 690 C C . PHE A 1 87 ? 12.146 -10.490 13.475 1.00 40.72 87 PHE A C 1
ATOM 692 O O . PHE A 1 87 ? 11.430 -9.516 13.146 1.00 40.72 87 PHE A O 1
#

Secondary structure (DSSP, 8-state):
---GGGGSTT-----GGG-BHHHHHHHHTT-SEEEEES-EEEETTEEEEE-B--TTS--SEEE-HHHHHHTSSS--EEEEE-TT---

pLDDT: mean 78.78, std 13.42, range [40.31, 92.75]

Radius of gyration: 13.81 Å; chains: 1; bounding box: 38×27×29 Å

Foldseek 3Di:
DPDVVVLCPDDDDADAQRFAPVNCLVCVLVHQEDEDAFAWDDDPPKIWTATHDDPPDDPRIDIHVVVSVVPRPHNYHYHYHYPPPPD

Sequence (87 aa):
MQNVNSLFSNELTLLSNDATEQEFKENASQSSIIHLSTHLFLRKKSTLIIFSLNENKEDGYLEDIKKFLAKTKNSVLLVLSFCRSGF